Protein AF-A0A2G8T904-F1 (afdb_monomer_lite)

Secondary structure (DSSP, 8-state):
-PPPP--BSS-SS-----TTTHHHHHTTT-TT-SHHHHHHHHHHHHHHHHHHTT--EEEEEEGGGGBS-SS-S--EEEEEE-S----------HHHHHHHHHHHHHHTT-------

Foldseek 3Di:
DDDDDFAFQDPPDDDDDDLVCCCVRQPVVLVPAPASVVQSVVVVVVVVVCVVVVFDFDKDWDPDSRGPNSYDPHIDIDTGTPDDDPDPPDDDDPVNVVVVVVVVVVVVPDPPPDDD

pLDDT: mean 80.93, std 18.92, range [36.44, 98.0]

InterPro domains:
  IPR053860 Protein of unknown function DUF6932 [PF22014] (5-81)

Sequence (116 aa):
MSKPEFPHLLPAGFHRFTLDELPATFVEPFTYSQRRPMLLEGLRKFAVELSALGIKGELWFDGSFVCEKNEPDDVDLVVIIVTFYRFEVIICSPLDMELSYLVQNSASRLPFCSNQ

Structure (mmCIF, N/CA/C/O backbone):
data_AF-A0A2G8T904-F1
#
_entry.id   AF-A0A2G8T904-F1
#
loop_
_atom_site.group_PDB
_atom_site.id
_atom_site.type_symbol
_atom_site.label_atom_id
_atom_site.label_alt_id
_atom_site.label_comp_id
_atom_site.label_asym_id
_atom_site.label_entity_id
_atom_site.label_seq_id
_atom_site.pdbx_PDB_ins_code
_atom_site.Cartn_x
_atom_site.Cartn_y
_atom_site.Cartn_z
_atom_site.occupancy
_atom_site.B_iso_or_equiv
_atom_site.auth_seq_id
_atom_site.auth_comp_id
_atom_site.auth_asym_id
_atom_site.auth_atom_id
_atom_site.pdbx_PDB_model_num
ATOM 1 N N . MET A 1 1 ? 8.154 19.745 -20.356 1.00 48.84 1 MET A N 1
ATOM 2 C CA . MET A 1 1 ? 8.184 18.315 -20.735 1.00 48.84 1 MET A CA 1
ATOM 3 C C . MET A 1 1 ? 6.957 17.658 -20.137 1.00 48.84 1 MET A C 1
ATOM 5 O O . MET A 1 1 ? 6.687 17.910 -18.969 1.00 48.84 1 MET A O 1
ATOM 9 N N . SER A 1 2 ? 6.196 16.895 -20.920 1.00 72.81 2 SER A N 1
ATOM 10 C CA . SER A 1 2 ? 5.099 16.072 -20.403 1.00 72.81 2 SER A CA 1
ATOM 11 C C . SER A 1 2 ? 5.668 14.903 -19.593 1.00 72.81 2 SER A C 1
ATOM 13 O O . SER A 1 2 ? 6.708 14.347 -19.950 1.00 72.81 2 SER A O 1
ATOM 15 N N . LYS A 1 3 ? 5.016 14.557 -18.479 1.00 75.69 3 LYS A N 1
ATOM 16 C CA . LYS A 1 3 ? 5.362 13.370 -17.688 1.00 75.69 3 LYS A CA 1
ATOM 17 C C . LYS A 1 3 ? 5.074 12.126 -18.549 1.00 75.69 3 LYS A C 1
ATOM 19 O O . LYS A 1 3 ? 4.039 12.116 -19.213 1.00 75.69 3 LYS A O 1
ATOM 24 N N . PRO A 1 4 ? 5.963 11.119 -18.593 1.00 82.38 4 PRO A N 1
ATOM 25 C CA . PRO A 1 4 ? 5.667 9.877 -19.299 1.00 82.38 4 PRO A CA 1
ATOM 26 C C . PRO A 1 4 ? 4.460 9.187 -18.652 1.00 82.38 4 PRO A C 1
ATOM 28 O O . PRO A 1 4 ? 4.399 9.069 -17.426 1.00 82.38 4 PRO A O 1
ATOM 31 N N . GLU A 1 5 ? 3.511 8.758 -19.480 1.00 87.06 5 GLU A N 1
ATOM 32 C CA . GLU A 1 5 ? 2.368 7.945 -19.063 1.00 87.06 5 GLU A CA 1
ATOM 33 C C . GLU A 1 5 ? 2.748 6.463 -19.092 1.00 87.06 5 GLU A C 1
ATOM 35 O O . GLU A 1 5 ? 3.490 6.019 -19.970 1.00 87.06 5 GLU A O 1
ATOM 40 N N . PHE A 1 6 ? 2.249 5.701 -18.119 1.00 91.94 6 PHE A N 1
ATOM 41 C CA . PHE A 1 6 ? 2.498 4.267 -17.993 1.00 91.94 6 PHE A CA 1
ATOM 42 C C . PHE A 1 6 ? 1.162 3.519 -17.966 1.00 91.94 6 PHE A C 1
ATOM 44 O O . PHE A 1 6 ? 0.252 3.974 -17.266 1.00 91.94 6 PHE A O 1
ATOM 51 N N . PRO A 1 7 ? 1.036 2.376 -18.664 1.00 93.75 7 PRO A N 1
ATOM 52 C CA . PRO A 1 7 ? -0.158 1.541 -18.584 1.00 93.75 7 PRO A CA 1
ATOM 53 C C . PRO A 1 7 ? -0.443 1.078 -17.152 1.00 93.75 7 PRO A C 1
ATOM 55 O O . PRO A 1 7 ? 0.476 0.905 -16.349 1.00 93.75 7 PRO A O 1
ATOM 58 N N . HIS A 1 8 ? -1.718 0.864 -16.833 1.00 93.94 8 HIS A N 1
ATOM 59 C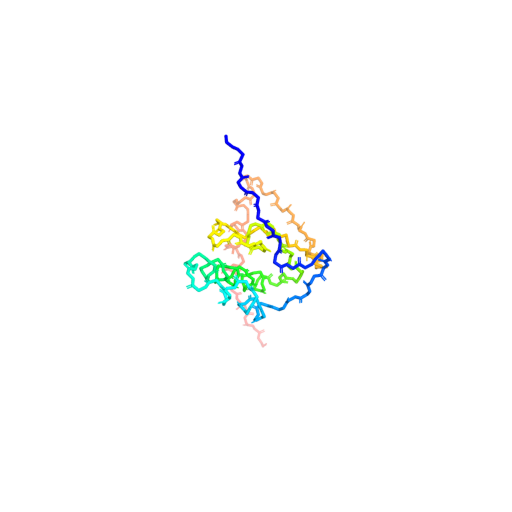 CA . HIS A 1 8 ? -2.126 0.281 -15.555 1.00 93.94 8 HIS A CA 1
ATOM 60 C C . HIS A 1 8 ? -1.813 -1.219 -15.515 1.00 93.94 8 HIS A C 1
ATOM 62 O O . HIS A 1 8 ? -2.002 -1.918 -16.508 1.00 93.94 8 HIS A O 1
ATOM 68 N N . LEU A 1 9 ? -1.390 -1.721 -14.350 1.00 94.88 9 LEU A N 1
ATOM 69 C CA . LEU A 1 9 ? -1.091 -3.147 -14.152 1.00 94.88 9 LEU A CA 1
ATOM 70 C C . LEU A 1 9 ? -2.334 -4.037 -14.137 1.00 94.88 9 LEU A C 1
ATOM 72 O O . LEU A 1 9 ? -2.242 -5.241 -14.365 1.00 94.88 9 LEU A O 1
ATOM 76 N N . LEU A 1 10 ? -3.489 -3.453 -13.828 1.00 93.56 10 LEU A N 1
ATOM 77 C CA . LEU A 1 10 ? -4.751 -4.161 -13.686 1.00 93.56 10 LEU A CA 1
ATOM 78 C C . LEU A 1 10 ? -5.763 -3.662 -14.723 1.00 93.56 10 LEU A C 1
ATOM 80 O O . LEU A 1 10 ? -5.724 -2.488 -15.104 1.00 93.56 10 LEU A O 1
ATOM 84 N N . PRO A 1 11 ? -6.706 -4.517 -15.160 1.00 92.69 11 PRO A N 1
ATOM 85 C CA . PRO A 1 11 ? -7.833 -4.086 -15.981 1.00 92.69 11 PRO A CA 1
ATOM 86 C C . PRO A 1 11 ? -8.653 -2.986 -15.296 1.00 92.69 11 PRO A C 1
ATOM 88 O O . PRO A 1 11 ? -8.644 -2.862 -14.074 1.00 92.69 11 PRO A O 1
ATOM 91 N N . ALA A 1 12 ? -9.437 -2.226 -16.058 1.00 88.81 12 ALA A N 1
ATOM 92 C CA . ALA A 1 12 ? -10.343 -1.240 -15.475 1.00 88.81 12 ALA A CA 1
ATOM 93 C C . ALA A 1 12 ? -11.350 -1.896 -14.503 1.00 88.81 12 ALA A C 1
ATOM 95 O O . ALA A 1 12 ? -11.971 -2.907 -14.836 1.00 88.81 12 ALA A O 1
ATOM 96 N N . GLY A 1 13 ? -11.524 -1.307 -13.316 1.00 88.56 13 GLY A N 1
ATOM 97 C CA . GLY A 1 13 ? -12.441 -1.787 -12.277 1.00 88.56 13 GLY A CA 1
ATOM 98 C C . GLY A 1 13 ? -11.850 -1.717 -10.866 1.00 88.56 13 GLY A C 1
ATOM 99 O O . GLY A 1 13 ? -10.708 -1.304 -10.679 1.00 88.56 13 GLY A O 1
ATOM 100 N N . PHE A 1 14 ? -12.641 -2.123 -9.868 1.00 88.31 14 PHE A N 1
ATOM 101 C CA . PHE A 1 14 ? -12.187 -2.237 -8.480 1.00 88.31 14 PHE A CA 1
ATOM 102 C C . PHE A 1 14 ? -11.629 -3.632 -8.213 1.00 88.31 14 PHE A C 1
ATOM 104 O O . PHE A 1 14 ? -12.345 -4.627 -8.339 1.00 88.31 14 PHE A O 1
ATOM 111 N N . HIS A 1 15 ? -10.373 -3.687 -7.780 1.00 92.19 15 HIS A N 1
ATOM 112 C CA . HIS A 1 15 ? -9.688 -4.927 -7.427 1.00 92.19 15 HIS A CA 1
ATOM 113 C C . HIS A 1 15 ? -9.429 -4.943 -5.928 1.00 92.19 15 HIS A C 1
ATOM 115 O O . HIS A 1 15 ? -8.812 -4.027 -5.388 1.00 92.19 15 HIS A O 1
ATOM 121 N N . ARG A 1 16 ? -9.940 -5.967 -5.242 1.00 93.00 16 ARG A N 1
ATOM 122 C CA . ARG A 1 16 ? -9.752 -6.119 -3.798 1.00 93.00 16 ARG A CA 1
ATOM 123 C C . ARG A 1 16 ? -8.439 -6.843 -3.534 1.00 93.00 16 ARG A C 1
ATOM 125 O O . ARG A 1 16 ? -8.213 -7.905 -4.100 1.00 93.00 16 ARG A O 1
ATOM 132 N N . PHE A 1 17 ? -7.640 -6.272 -2.642 1.00 93.06 17 PHE A N 1
ATOM 133 C CA . PHE A 1 17 ? -6.395 -6.848 -2.152 1.00 93.06 17 PHE A CA 1
ATOM 134 C C . PHE A 1 17 ? -6.346 -6.754 -0.631 1.00 93.06 17 PHE A C 1
ATOM 136 O O . PHE A 1 17 ? -6.788 -5.770 -0.032 1.00 93.06 17 PHE A O 1
ATOM 143 N N . THR A 1 18 ? -5.752 -7.760 -0.013 1.00 91.38 18 THR A N 1
ATOM 144 C CA . THR A 1 18 ? -5.162 -7.678 1.321 1.00 91.38 18 THR A CA 1
ATOM 145 C C . THR A 1 18 ? -3.735 -7.134 1.214 1.00 91.38 18 THR A C 1
ATOM 147 O O . THR A 1 18 ? -3.097 -7.240 0.166 1.00 91.38 18 THR A O 1
ATOM 150 N N . LEU A 1 19 ? -3.192 -6.574 2.304 1.00 91.00 19 LEU A N 1
ATOM 151 C CA . LEU A 1 19 ? -1.802 -6.090 2.311 1.00 91.00 19 LEU A CA 1
ATOM 152 C C . LEU A 1 19 ? -0.795 -7.193 1.950 1.00 91.00 19 LEU A C 1
ATOM 154 O O . LEU A 1 19 ? 0.245 -6.898 1.367 1.00 91.00 19 LEU A O 1
ATOM 158 N N . ASP A 1 20 ? -1.110 -8.451 2.265 1.00 93.69 20 ASP A N 1
ATOM 159 C CA . ASP A 1 20 ? -0.255 -9.612 2.008 1.00 93.69 20 ASP A CA 1
ATOM 160 C C . ASP A 1 20 ? -0.268 -10.083 0.554 1.00 93.69 20 ASP A C 1
ATOM 162 O O . ASP A 1 20 ? 0.693 -10.712 0.121 1.00 93.69 20 ASP A O 1
ATOM 166 N N . GLU A 1 21 ? -1.285 -9.712 -0.222 1.00 95.25 21 GLU A N 1
ATOM 167 C CA . GLU A 1 21 ? -1.371 -10.016 -1.656 1.00 95.25 21 GLU A CA 1
ATOM 168 C C . GLU A 1 21 ? -0.663 -8.965 -2.527 1.00 95.25 21 GLU A C 1
ATOM 170 O O . GLU A 1 21 ? -0.313 -9.239 -3.677 1.00 95.25 21 GLU A O 1
ATOM 175 N N . LEU A 1 22 ? -0.406 -7.765 -1.988 1.00 95.44 22 LEU A N 1
ATOM 176 C CA . LEU A 1 22 ? 0.240 -6.677 -2.730 1.00 95.44 22 LEU A CA 1
ATOM 177 C C . LEU A 1 22 ? 1.639 -7.020 -3.289 1.00 95.44 22 LEU A C 1
ATOM 179 O O . LEU A 1 22 ? 1.900 -6.635 -4.433 1.00 95.44 22 LEU A O 1
ATOM 183 N N . PRO A 1 23 ? 2.547 -7.720 -2.570 1.00 97.31 23 PRO A N 1
ATOM 184 C CA . PRO A 1 23 ? 3.879 -8.036 -3.089 1.00 97.31 23 PRO A CA 1
ATOM 185 C C . PRO A 1 23 ? 3.848 -8.765 -4.436 1.00 97.31 23 PRO A C 1
ATOM 187 O O . PRO A 1 23 ? 4.522 -8.335 -5.372 1.00 97.31 23 PRO A O 1
ATOM 190 N N . ALA A 1 24 ? 3.016 -9.803 -4.559 1.00 97.31 24 ALA A N 1
ATOM 191 C CA . ALA A 1 24 ? 2.957 -10.668 -5.737 1.00 97.31 24 ALA A CA 1
ATOM 192 C C . ALA A 1 24 ? 2.565 -9.921 -7.021 1.00 97.31 24 ALA A C 1
ATOM 194 O O . ALA A 1 24 ? 2.968 -10.302 -8.117 1.00 97.31 24 ALA A O 1
ATOM 195 N N . THR A 1 25 ? 1.794 -8.838 -6.892 1.00 96.19 25 THR A N 1
ATOM 196 C CA . THR A 1 25 ? 1.302 -8.062 -8.040 1.00 96.19 25 THR A CA 1
ATOM 197 C C . THR A 1 25 ? 2.143 -6.814 -8.295 1.00 96.19 25 THR A C 1
ATOM 199 O O . THR A 1 25 ? 2.457 -6.494 -9.439 1.00 96.19 25 THR A O 1
ATOM 202 N N . PHE A 1 26 ? 2.526 -6.095 -7.237 1.00 96.81 26 PHE A N 1
ATOM 203 C CA . PHE A 1 26 ? 3.092 -4.748 -7.360 1.00 96.81 26 PHE A CA 1
ATOM 204 C C . PHE A 1 26 ? 4.593 -4.672 -7.075 1.00 96.81 26 PHE A C 1
ATOM 206 O O . PHE A 1 26 ? 5.177 -3.605 -7.268 1.00 96.81 26 PHE A O 1
ATOM 213 N N . VAL A 1 27 ? 5.229 -5.757 -6.620 1.00 97.06 27 VAL A N 1
ATOM 214 C CA . VAL A 1 27 ? 6.656 -5.766 -6.255 1.00 97.06 27 VAL A CA 1
ATOM 215 C C . VAL A 1 27 ? 7.413 -6.886 -6.959 1.00 97.06 27 VAL A C 1
ATOM 217 O O . VAL A 1 27 ? 8.366 -6.603 -7.677 1.00 97.06 27 VAL A O 1
ATOM 220 N N . GLU A 1 28 ? 6.990 -8.138 -6.795 1.00 97.69 28 GLU A N 1
ATOM 221 C CA . GLU A 1 28 ? 7.709 -9.317 -7.303 1.00 97.69 28 GLU A CA 1
ATOM 222 C C . GLU A 1 28 ? 7.950 -9.304 -8.825 1.00 97.69 28 GLU A C 1
ATOM 224 O O . GLU A 1 28 ? 9.061 -9.648 -9.239 1.00 97.69 28 GLU A O 1
ATOM 229 N N . PRO A 1 29 ? 7.007 -8.842 -9.676 1.00 97.44 29 PRO A N 1
ATOM 230 C CA . PRO A 1 29 ? 7.251 -8.736 -11.117 1.00 97.44 29 PRO A CA 1
ATOM 231 C C . PRO A 1 29 ? 8.320 -7.696 -11.496 1.00 97.44 29 PRO A C 1
ATOM 233 O O . PRO A 1 29 ? 8.842 -7.720 -12.609 1.00 97.44 29 PRO A O 1
ATOM 236 N N . PHE A 1 30 ? 8.665 -6.784 -10.584 1.00 97.06 30 PHE 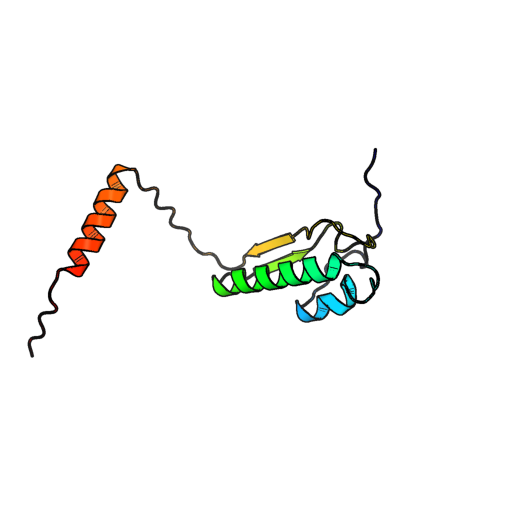A N 1
ATOM 237 C CA . PHE A 1 30 ? 9.586 -5.672 -10.809 1.00 97.06 30 PHE A CA 1
ATOM 238 C C . PHE A 1 30 ? 10.940 -5.935 -10.145 1.00 97.06 30 PHE A C 1
ATOM 240 O O . PHE A 1 30 ? 11.367 -5.214 -9.244 1.00 97.06 30 PHE A O 1
ATOM 247 N N . THR A 1 31 ? 11.643 -6.965 -10.612 1.00 95.44 31 THR A N 1
ATOM 248 C CA . THR A 1 31 ? 12.897 -7.464 -10.012 1.00 95.44 31 THR A CA 1
ATOM 249 C C . THR A 1 31 ? 14.031 -6.437 -9.933 1.00 95.44 31 THR A C 1
ATOM 251 O O . THR A 1 31 ? 14.921 -6.571 -9.096 1.00 95.44 31 THR A O 1
ATOM 254 N N . TYR A 1 32 ? 14.005 -5.404 -10.779 1.00 94.69 32 TYR A N 1
ATOM 255 C CA . TYR A 1 32 ? 14.990 -4.318 -10.777 1.00 94.69 32 TYR A CA 1
ATOM 256 C C . TYR A 1 32 ? 14.553 -3.092 -9.974 1.00 94.69 32 TYR A C 1
ATOM 258 O O . TYR A 1 32 ? 15.342 -2.158 -9.839 1.00 94.69 32 TYR A O 1
ATOM 266 N N . SER A 1 33 ? 13.312 -3.064 -9.481 1.00 97.06 33 SER A N 1
ATOM 267 C CA . SER A 1 33 ? 12.801 -1.928 -8.725 1.00 97.06 33 SER A CA 1
ATOM 268 C C . SER A 1 33 ? 13.366 -1.914 -7.314 1.00 97.06 33 SER A C 1
ATOM 270 O O . SER A 1 33 ? 13.160 -2.851 -6.540 1.00 97.06 33 SER A O 1
ATOM 272 N N . GLN A 1 34 ? 14.031 -0.822 -6.950 1.00 97.06 34 GLN A N 1
ATOM 273 C CA . GLN A 1 34 ? 14.440 -0.602 -5.560 1.00 97.06 34 GLN A CA 1
ATOM 274 C C . GLN A 1 34 ? 13.351 0.123 -4.765 1.00 97.06 34 GLN A C 1
ATOM 276 O O . GLN A 1 34 ? 13.247 -0.062 -3.550 1.00 97.06 34 GLN A O 1
ATOM 281 N N . ARG A 1 35 ? 12.507 0.925 -5.429 1.00 97.12 35 ARG A N 1
ATOM 282 C CA . ARG A 1 35 ? 11.495 1.740 -4.744 1.00 97.12 35 ARG A CA 1
ATOM 283 C C . ARG A 1 35 ? 10.238 0.969 -4.380 1.00 97.12 35 ARG A C 1
ATOM 285 O O . ARG A 1 35 ? 9.701 1.202 -3.302 1.00 97.12 35 ARG A O 1
ATOM 292 N N . ARG A 1 36 ? 9.763 0.048 -5.224 1.00 97.56 36 ARG A N 1
ATOM 293 C CA . ARG A 1 36 ? 8.505 -0.684 -4.969 1.00 97.56 36 ARG A CA 1
ATOM 294 C C . ARG A 1 36 ? 8.496 -1.433 -3.625 1.00 97.56 36 ARG A C 1
ATOM 296 O O . ARG A 1 36 ? 7.531 -1.245 -2.883 1.00 97.56 36 ARG A O 1
ATOM 303 N N . PRO A 1 37 ? 9.549 -2.188 -3.242 1.00 97.88 37 PRO A N 1
ATOM 304 C CA . PRO A 1 37 ? 9.618 -2.802 -1.914 1.00 97.88 37 PRO A CA 1
ATOM 305 C C . PRO A 1 37 ? 9.595 -1.772 -0.774 1.00 97.88 37 PRO A C 1
ATOM 307 O O . PRO A 1 37 ? 8.886 -1.959 0.212 1.00 97.88 37 PRO A O 1
ATOM 310 N N . MET A 1 38 ? 10.337 -0.665 -0.915 1.00 98.00 38 MET A N 1
ATOM 311 C CA . MET A 1 38 ? 10.400 0.392 0.104 1.00 98.00 38 MET A CA 1
ATOM 312 C C . MET A 1 38 ? 9.046 1.078 0.311 1.00 98.00 38 MET A C 1
ATOM 314 O O . MET A 1 38 ? 8.641 1.328 1.445 1.00 98.00 38 MET A O 1
ATOM 318 N N . LEU A 1 39 ? 8.347 1.374 -0.783 1.00 97.94 39 LEU A N 1
ATOM 319 C CA . LEU A 1 39 ? 7.024 1.988 -0.757 1.00 97.94 39 LEU A CA 1
ATOM 320 C C . LEU A 1 39 ? 5.983 1.053 -0.139 1.00 97.94 39 LEU A C 1
ATOM 322 O O . LEU A 1 39 ? 5.190 1.498 0.690 1.00 97.94 39 LEU A O 1
ATOM 326 N N . LEU A 1 40 ? 6.018 -0.242 -0.477 1.00 97.12 40 LEU A N 1
ATOM 327 C CA . LEU A 1 40 ? 5.121 -1.226 0.129 1.00 97.12 40 LEU A CA 1
ATOM 328 C C . LEU A 1 40 ? 5.361 -1.359 1.640 1.00 97.12 40 LEU A C 1
ATOM 330 O O . LEU A 1 40 ? 4.405 -1.439 2.409 1.00 97.12 40 LEU A O 1
ATOM 334 N N . GLU A 1 41 ? 6.616 -1.338 2.081 1.00 97.44 41 GLU A N 1
ATOM 335 C CA . GLU A 1 41 ? 6.944 -1.356 3.509 1.00 97.44 41 GLU A CA 1
ATOM 336 C C . GLU A 1 41 ? 6.434 -0.098 4.231 1.00 97.44 41 GLU A C 1
ATOM 338 O O . GLU A 1 41 ? 5.861 -0.186 5.319 1.00 97.44 41 GLU A O 1
ATOM 343 N N . GLY A 1 42 ? 6.580 1.079 3.612 1.00 96.88 42 GLY A N 1
ATOM 344 C CA . GLY A 1 42 ? 6.003 2.324 4.125 1.00 96.88 42 GLY A CA 1
ATOM 345 C C . GLY A 1 42 ? 4.479 2.253 4.247 1.00 96.88 42 GLY A C 1
ATOM 346 O O . GLY A 1 42 ? 3.921 2.613 5.283 1.00 96.88 42 GLY A O 1
ATOM 347 N N . LEU A 1 43 ? 3.814 1.704 3.230 1.00 95.50 43 LEU A N 1
ATOM 348 C CA . LEU A 1 43 ? 2.370 1.487 3.238 1.00 95.50 43 LEU A CA 1
ATOM 349 C C . LEU A 1 43 ? 1.931 0.525 4.354 1.00 95.50 43 LEU A C 1
ATOM 351 O O . LEU A 1 43 ? 0.93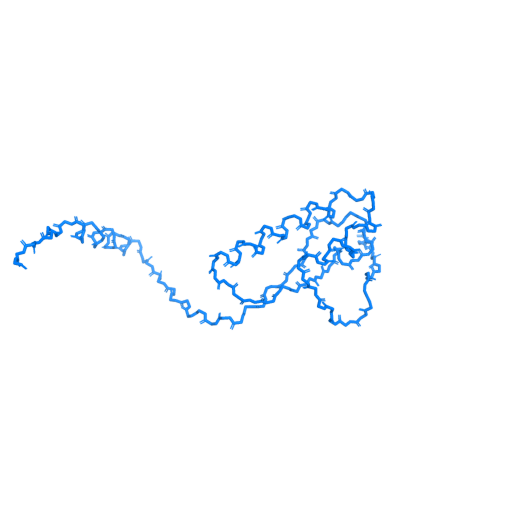4 0.785 5.029 1.00 95.50 43 LEU A O 1
ATOM 355 N N . ARG A 1 44 ? 2.670 -0.567 4.587 1.00 95.75 44 ARG A N 1
ATOM 356 C CA . ARG A 1 44 ? 2.372 -1.506 5.683 1.00 95.75 44 ARG A CA 1
ATOM 357 C C . ARG A 1 44 ? 2.452 -0.822 7.042 1.00 95.75 44 ARG A C 1
ATOM 359 O O . ARG A 1 44 ? 1.539 -0.985 7.849 1.00 95.75 44 ARG A O 1
ATOM 366 N N . LYS A 1 45 ? 3.497 -0.025 7.280 1.00 96.44 45 LYS A N 1
ATOM 367 C CA . LYS A 1 45 ? 3.637 0.759 8.520 1.00 96.44 45 LYS A CA 1
ATOM 368 C C . LYS A 1 45 ? 2.478 1.732 8.698 1.00 96.44 45 LYS A C 1
ATOM 370 O O . LYS A 1 45 ? 1.860 1.740 9.757 1.00 96.44 45 LYS A O 1
ATOM 375 N N . PHE A 1 46 ? 2.125 2.461 7.643 1.00 95.06 46 PHE A N 1
ATOM 376 C CA . PHE A 1 46 ? 0.988 3.377 7.657 1.00 95.06 46 PHE A CA 1
ATOM 377 C C . PHE A 1 46 ? -0.328 2.665 8.013 1.00 95.06 46 PHE A C 1
ATOM 379 O O . PHE A 1 46 ? -1.074 3.122 8.876 1.00 95.06 46 PHE A O 1
ATOM 386 N N . ALA A 1 47 ? -0.599 1.501 7.417 1.00 92.62 47 ALA A N 1
ATOM 387 C CA . ALA A 1 47 ? -1.797 0.725 7.732 1.00 92.62 47 ALA A CA 1
ATOM 388 C C . ALA A 1 47 ? -1.813 0.206 9.185 1.00 92.62 47 ALA A C 1
ATOM 390 O O . ALA A 1 47 ? -2.866 0.203 9.827 1.00 92.62 47 ALA A O 1
ATOM 391 N N . VAL A 1 48 ? -0.655 -0.192 9.725 1.00 93.56 48 VAL A N 1
ATOM 392 C CA . VAL A 1 48 ? -0.512 -0.581 11.138 1.00 93.56 48 VAL A CA 1
ATOM 393 C C . VAL A 1 48 ? -0.797 0.601 12.065 1.00 93.56 48 VAL A C 1
ATOM 395 O O . VAL A 1 48 ? -1.519 0.431 13.046 1.00 93.56 48 VAL A O 1
ATOM 398 N N . GLU A 1 49 ? -0.298 1.797 11.750 1.00 93.81 49 GLU A N 1
ATOM 399 C CA . GLU A 1 49 ? -0.563 3.012 12.531 1.00 93.81 49 GLU A CA 1
ATOM 400 C C . GLU A 1 49 ? -2.052 3.379 12.529 1.00 93.81 49 GLU A C 1
ATOM 402 O O . GLU A 1 49 ? -2.626 3.623 13.592 1.00 93.81 49 GLU A O 1
ATOM 407 N N . LEU A 1 50 ? -2.716 3.329 11.368 1.00 91.50 50 LEU A N 1
ATOM 408 C CA . LEU A 1 50 ? -4.167 3.533 11.284 1.00 91.50 50 LEU A CA 1
ATOM 409 C C . LEU A 1 50 ? -4.928 2.522 12.152 1.00 91.50 50 LEU A C 1
ATOM 411 O O . LEU A 1 50 ? -5.828 2.898 12.909 1.00 91.50 50 LEU A O 1
ATOM 415 N N . SER A 1 51 ? -4.539 1.246 12.087 1.00 89.31 51 SER A N 1
ATOM 416 C CA . SER A 1 51 ? -5.148 0.198 12.905 1.00 89.31 51 SER A CA 1
ATOM 417 C C . SER A 1 51 ? -4.908 0.422 14.401 1.00 89.31 51 SER A C 1
ATOM 419 O O . SER A 1 51 ? -5.813 0.176 15.200 1.00 89.31 51 SER A O 1
ATOM 421 N N . ALA A 1 52 ? -3.721 0.888 14.797 1.00 89.94 52 ALA A N 1
ATOM 422 C CA . ALA A 1 52 ? -3.386 1.185 16.190 1.00 89.94 52 ALA A CA 1
ATOM 423 C C . ALA A 1 52 ? -4.207 2.359 16.749 1.00 89.94 52 ALA A C 1
ATOM 425 O O . ALA A 1 52 ? -4.551 2.365 17.930 1.00 89.94 52 ALA A O 1
ATOM 426 N N . LEU A 1 53 ? -4.590 3.309 15.891 1.00 89.12 53 LEU A N 1
ATOM 427 C CA . LEU A 1 53 ? -5.513 4.400 16.218 1.00 89.12 53 LEU A CA 1
ATOM 428 C C . LEU A 1 53 ? -6.990 3.962 16.250 1.00 89.12 53 LEU A C 1
ATOM 430 O O . LEU A 1 53 ? -7.873 4.784 16.490 1.00 89.12 53 LEU A O 1
ATOM 434 N N . GLY A 1 54 ? -7.286 2.682 15.995 1.00 87.56 54 GLY A N 1
ATOM 435 C CA . GLY A 1 54 ? -8.653 2.162 15.938 1.00 87.56 54 GLY A CA 1
ATOM 436 C C . GLY A 1 54 ? -9.435 2.610 14.699 1.00 87.56 54 GLY A C 1
ATOM 437 O O . GLY A 1 54 ? -10.657 2.439 14.646 1.00 87.56 54 GLY A O 1
ATOM 438 N N . ILE A 1 55 ? -8.754 3.169 13.693 1.00 87.56 55 ILE A N 1
ATOM 439 C CA . ILE A 1 55 ? -9.381 3.594 12.443 1.00 87.56 55 ILE A CA 1
ATOM 440 C C . ILE A 1 55 ? -9.714 2.341 11.636 1.00 87.56 55 ILE A C 1
ATOM 442 O O . ILE A 1 55 ? -8.839 1.555 11.278 1.00 87.56 55 ILE A O 1
ATOM 446 N N . LYS A 1 56 ? -11.003 2.160 11.340 1.00 85.88 56 LYS A N 1
ATOM 447 C CA . LYS A 1 56 ? -11.490 1.109 10.443 1.00 85.88 56 LYS A CA 1
ATOM 448 C C . LYS A 1 56 ? -11.933 1.748 9.138 1.00 85.88 56 LYS A C 1
ATOM 450 O O . LYS A 1 56 ? -12.658 2.747 9.142 1.00 85.88 56 LYS A O 1
ATOM 455 N N . GLY A 1 57 ? -11.504 1.165 8.030 1.00 87.44 57 GLY A N 1
ATOM 456 C CA . GLY A 1 57 ? -11.753 1.719 6.713 1.00 87.44 57 GLY A CA 1
ATOM 457 C C . GLY A 1 57 ? -11.188 0.867 5.592 1.00 87.44 57 GLY A C 1
ATOM 458 O O . GLY A 1 57 ? -10.625 -0.202 5.828 1.00 87.44 57 GLY A O 1
ATOM 459 N N . GLU A 1 58 ? -11.344 1.375 4.379 1.00 90.00 58 GLU A N 1
ATOM 460 C CA . GLU A 1 58 ? -10.724 0.833 3.175 1.00 90.00 58 GLU A CA 1
ATOM 461 C C . GLU A 1 58 ? -9.584 1.753 2.723 1.00 90.00 58 GLU A C 1
ATOM 463 O O . GLU A 1 58 ? -9.687 2.978 2.816 1.00 90.00 58 GLU A O 1
ATOM 468 N N . LEU A 1 59 ? -8.501 1.156 2.224 1.00 91.38 59 LEU A N 1
ATOM 469 C CA . LEU A 1 59 ? -7.421 1.870 1.549 1.00 91.38 59 LEU A CA 1
ATOM 470 C C . LEU A 1 59 ? -7.602 1.692 0.048 1.00 91.38 59 LEU A C 1
ATOM 472 O O . LEU A 1 59 ? -7.644 0.563 -0.441 1.00 91.38 59 LEU A O 1
ATOM 476 N N . TRP A 1 60 ? -7.750 2.799 -0.666 1.00 93.00 60 TRP A N 1
ATOM 477 C CA . TRP A 1 60 ? -7.842 2.814 -2.120 1.00 93.00 60 TRP A CA 1
ATOM 478 C C . TRP A 1 60 ? -6.523 3.333 -2.684 1.00 93.00 60 TRP A C 1
ATOM 480 O O . TRP A 1 60 ? -5.999 4.333 -2.196 1.00 93.00 60 TRP A O 1
ATOM 490 N N . PHE A 1 61 ? -5.996 2.642 -3.693 1.00 89.38 61 PHE A N 1
ATOM 491 C CA . PHE A 1 61 ? -4.699 2.919 -4.310 1.00 89.38 61 PHE A CA 1
ATOM 492 C C . PHE A 1 61 ? -4.888 3.418 -5.735 1.00 89.38 61 PHE A C 1
ATOM 494 O O . PHE A 1 61 ? -5.724 2.881 -6.464 1.00 89.38 61 PHE A O 1
ATOM 501 N N . ASP A 1 62 ? -4.083 4.393 -6.135 1.00 89.00 62 ASP A N 1
ATOM 502 C CA . ASP A 1 62 ? -4.032 4.879 -7.511 1.00 89.00 62 ASP A CA 1
ATOM 503 C C . ASP A 1 62 ? -2.598 5.303 -7.881 1.00 89.00 62 ASP A C 1
ATOM 505 O O . ASP A 1 62 ? -1.632 5.062 -7.147 1.00 89.00 62 ASP A O 1
ATOM 509 N N . GLY A 1 63 ? -2.452 5.904 -9.057 1.00 90.62 63 GLY A N 1
ATOM 510 C CA . GLY A 1 63 ? -1.256 6.596 -9.479 1.00 90.62 63 GLY A CA 1
ATOM 511 C C . GLY A 1 63 ? -0.133 5.667 -9.908 1.00 90.62 63 GLY A C 1
ATOM 512 O O . GLY A 1 63 ? -0.330 4.546 -10.379 1.00 90.62 63 GLY A O 1
ATOM 513 N N . SER A 1 64 ? 1.097 6.166 -9.813 1.00 93.75 64 SER A N 1
ATOM 514 C CA . SER A 1 64 ? 2.208 5.548 -10.546 1.00 93.75 64 SER A CA 1
ATOM 515 C C . SER A 1 64 ? 2.654 4.190 -9.992 1.00 93.75 64 SER A C 1
ATOM 517 O O . SER A 1 64 ? 3.269 3.409 -10.720 1.00 93.75 64 SER A O 1
ATOM 519 N N . PHE A 1 65 ? 2.315 3.882 -8.737 1.00 94.94 65 PHE A N 1
ATOM 520 C CA . PHE A 1 65 ? 2.622 2.603 -8.095 1.00 94.94 65 PHE A CA 1
ATOM 521 C C . PHE A 1 65 ? 1.825 1.428 -8.689 1.00 94.94 65 PHE A C 1
ATOM 523 O O . PHE A 1 65 ? 2.356 0.318 -8.808 1.00 94.94 65 PHE A O 1
ATOM 530 N N . VAL A 1 66 ? 0.585 1.676 -9.124 1.00 94.44 66 VAL A N 1
ATOM 531 C CA . VAL A 1 66 ? -0.309 0.666 -9.727 1.00 94.44 66 VAL A CA 1
ATOM 532 C C . VAL A 1 66 ? -0.199 0.597 -11.260 1.00 94.44 66 VAL A C 1
ATOM 534 O O . VAL A 1 66 ? -0.962 -0.111 -11.916 1.00 94.44 66 VAL A O 1
ATOM 537 N N . CYS A 1 67 ? 0.771 1.307 -11.838 1.00 95.44 67 CYS A N 1
ATOM 538 C CA . CYS A 1 67 ? 1.105 1.275 -13.262 1.00 95.44 67 CYS A CA 1
ATOM 539 C C . CYS A 1 67 ? 2.389 0.477 -13.528 1.00 95.44 67 CYS A C 1
ATOM 541 O O . CYS A 1 67 ? 3.094 0.079 -12.605 1.00 95.44 67 CYS A O 1
ATOM 543 N N . GLU A 1 68 ? 2.752 0.301 -14.796 1.00 95.75 68 GLU A N 1
ATOM 544 C CA . GLU A 1 68 ? 3.986 -0.369 -15.239 1.00 95.75 68 GLU A CA 1
ATOM 545 C C . GLU A 1 68 ? 5.278 0.431 -14.962 1.00 95.75 68 GLU A C 1
ATOM 547 O O . GLU A 1 68 ? 6.378 0.003 -15.313 1.00 95.75 68 GLU A O 1
ATOM 552 N N . LYS A 1 69 ? 5.195 1.602 -14.315 1.00 95.00 69 LYS A N 1
ATOM 553 C CA . LYS A 1 69 ? 6.373 2.415 -13.979 1.00 95.00 69 LYS A CA 1
ATOM 554 C C . LYS A 1 69 ? 7.301 1.633 -13.044 1.00 95.00 69 LYS A C 1
ATOM 556 O O . LYS A 1 69 ? 6.928 1.351 -11.912 1.00 95.00 69 LYS A O 1
ATOM 561 N N . ASN A 1 70 ? 8.523 1.314 -13.472 1.00 94.94 70 ASN A N 1
ATOM 562 C CA . ASN A 1 70 ? 9.433 0.493 -12.657 1.00 94.94 70 ASN A CA 1
ATOM 563 C C . ASN A 1 70 ? 9.803 1.155 -11.315 1.00 94.94 70 ASN A C 1
ATOM 565 O O . ASN A 1 70 ? 9.853 0.488 -10.287 1.00 94.94 70 ASN A O 1
ATOM 569 N N . GLU A 1 71 ? 10.019 2.471 -11.320 1.00 96.38 71 GLU A N 1
ATOM 570 C CA . GLU A 1 71 ? 10.427 3.256 -10.148 1.00 96.38 71 GLU A CA 1
ATOM 571 C C . GLU A 1 71 ? 9.376 4.339 -9.832 1.00 96.38 71 GLU A C 1
ATOM 573 O O . GLU A 1 71 ? 9.545 5.500 -10.218 1.00 96.38 71 GLU A O 1
ATOM 578 N N . PRO A 1 72 ? 8.240 3.979 -9.204 1.00 95.69 72 PRO A N 1
ATOM 579 C CA . PRO A 1 72 ? 7.246 4.950 -8.753 1.00 95.69 72 PRO A CA 1
ATOM 580 C C . PRO A 1 72 ? 7.809 5.820 -7.628 1.00 95.69 72 PRO A C 1
ATOM 582 O O . PRO A 1 72 ? 8.616 5.357 -6.824 1.00 95.69 72 PRO A O 1
ATOM 585 N N . ASP A 1 73 ? 7.415 7.093 -7.588 1.00 94.06 73 ASP A N 1
ATOM 586 C CA . ASP A 1 73 ? 7.984 8.057 -6.637 1.00 94.06 73 ASP A CA 1
ATOM 587 C C . ASP A 1 73 ? 7.331 7.913 -5.253 1.00 94.06 73 ASP A C 1
ATOM 589 O O . ASP A 1 73 ? 8.013 7.935 -4.229 1.00 94.06 73 ASP A O 1
ATOM 593 N N . ASP A 1 74 ? 6.030 7.677 -5.234 1.00 95.44 74 ASP A N 1
ATOM 594 C CA . ASP A 1 74 ? 5.163 7.610 -4.068 1.00 95.44 74 ASP A CA 1
ATOM 595 C C . ASP A 1 74 ? 3.998 6.631 -4.301 1.00 95.44 74 ASP A C 1
ATOM 597 O O . ASP A 1 74 ? 3.858 6.031 -5.372 1.00 95.44 74 ASP A O 1
ATOM 601 N N . VAL A 1 75 ? 3.198 6.423 -3.251 1.00 94.50 75 VAL A N 1
ATOM 602 C CA . VAL A 1 75 ? 1.938 5.674 -3.299 1.00 94.50 75 VAL A CA 1
ATOM 603 C C . VAL A 1 75 ? 0.811 6.676 -3.103 1.00 94.50 75 VAL A C 1
ATOM 605 O O . VAL A 1 75 ? 0.628 7.189 -1.998 1.00 94.50 75 VAL A O 1
ATOM 608 N N . ASP A 1 76 ? 0.056 6.941 -4.165 1.00 93.44 76 ASP A N 1
ATOM 609 C CA . ASP A 1 76 ? -1.163 7.735 -4.085 1.00 93.44 76 ASP A CA 1
ATOM 610 C C . ASP A 1 76 ? -2.257 6.892 -3.413 1.00 93.44 76 ASP A C 1
ATOM 612 O O . ASP A 1 76 ? -2.608 5.806 -3.889 1.00 93.44 76 ASP A O 1
ATOM 616 N N . LEU A 1 77 ? -2.775 7.367 -2.276 1.00 92.69 77 LEU A N 1
ATOM 617 C CA . LEU A 1 77 ? -3.776 6.641 -1.496 1.00 92.69 77 LEU A CA 1
ATOM 618 C C . LEU A 1 77 ? -4.920 7.532 -1.019 1.00 92.69 77 LEU A C 1
ATOM 620 O O . LEU A 1 77 ? -4.734 8.705 -0.691 1.00 92.69 77 LEU A O 1
ATOM 624 N N . VAL A 1 78 ? -6.102 6.928 -0.908 1.00 92.69 78 VAL A N 1
ATOM 625 C CA . VAL A 1 78 ? -7.285 7.503 -0.261 1.00 92.69 78 VAL A CA 1
ATOM 626 C C . VAL A 1 78 ? -7.732 6.565 0.855 1.00 92.69 78 VAL A C 1
ATOM 628 O O . VAL A 1 78 ? -7.869 5.360 0.648 1.00 92.69 78 VAL A O 1
ATOM 631 N N . VAL A 1 79 ? -7.976 7.117 2.045 1.00 91.19 79 VAL A N 1
ATOM 632 C CA . VAL A 1 79 ? -8.510 6.367 3.190 1.00 91.19 79 VAL A CA 1
ATOM 633 C C . VAL A 1 79 ? -10.007 6.626 3.301 1.00 91.19 79 VAL A C 1
ATOM 635 O O . VAL A 1 79 ? -10.430 7.745 3.595 1.00 91.19 79 VAL A O 1
ATOM 638 N N . ILE A 1 80 ? -10.815 5.587 3.102 1.00 89.88 80 ILE A N 1
ATOM 639 C CA . ILE A 1 80 ? -12.264 5.644 3.299 1.00 89.88 80 ILE A CA 1
ATOM 640 C C . ILE A 1 80 ? -12.580 5.150 4.707 1.00 89.88 80 ILE A C 1
ATOM 642 O O . ILE A 1 80 ? -12.583 3.949 4.974 1.00 89.88 80 ILE A O 1
ATOM 646 N N . ILE A 1 81 ? -12.829 6.081 5.624 1.00 87.12 81 ILE A N 1
ATOM 647 C CA . ILE A 1 81 ? -13.124 5.775 7.027 1.00 87.12 81 ILE A CA 1
ATOM 648 C C . ILE A 1 81 ? -14.612 5.451 7.171 1.00 87.12 81 ILE A C 1
ATOM 650 O O . ILE A 1 81 ? -15.466 6.268 6.830 1.00 87.12 81 ILE A O 1
ATOM 654 N N . VAL A 1 82 ? -14.927 4.269 7.706 1.00 76.94 82 VAL A N 1
ATOM 655 C CA . VAL A 1 82 ? -16.320 3.826 7.916 1.00 76.94 82 VAL A CA 1
ATOM 656 C C . VAL A 1 82 ? -16.820 4.082 9.341 1.00 76.94 82 VAL A C 1
ATOM 658 O O . VAL A 1 82 ? -18.022 4.027 9.597 1.00 76.94 82 VAL A O 1
ATOM 661 N N . THR A 1 83 ? -15.920 4.389 10.279 1.00 66.69 83 THR A N 1
ATOM 662 C CA . THR A 1 83 ? -16.278 4.677 11.672 1.00 66.69 83 THR A CA 1
ATOM 663 C C . THR A 1 83 ? -16.499 6.177 11.880 1.00 66.69 83 THR A C 1
ATOM 665 O O . THR A 1 83 ? -15.562 6.969 11.809 1.00 66.69 83 THR A O 1
ATOM 668 N N . PHE A 1 84 ? -17.734 6.577 12.195 1.00 58.66 84 PHE A N 1
ATOM 669 C CA . PHE A 1 84 ? -18.053 7.930 12.658 1.00 58.66 84 PHE A CA 1
ATOM 670 C C . PHE A 1 84 ? -17.532 8.135 14.088 1.00 58.66 84 PHE A C 1
ATOM 672 O O . PHE A 1 84 ? -18.256 7.911 15.057 1.00 58.66 84 PHE A O 1
ATOM 679 N N . TYR A 1 85 ? -16.294 8.596 14.245 1.00 54.81 85 TYR A N 1
ATOM 680 C CA . TYR A 1 85 ? -15.930 9.299 15.472 1.00 54.81 85 TYR A CA 1
ATOM 681 C C . TYR A 1 85 ? -16.454 10.734 15.353 1.00 54.81 85 TYR A C 1
ATOM 683 O O . TYR A 1 85 ? -16.079 11.472 14.442 1.00 54.81 85 TYR A O 1
ATOM 691 N N . ARG A 1 86 ? -17.364 11.137 16.250 1.00 53.38 86 ARG A N 1
ATOM 692 C CA . ARG A 1 86 ? -17.656 12.559 16.465 1.00 53.38 86 ARG A CA 1
ATOM 693 C C . ARG A 1 86 ? -16.378 13.188 17.014 1.00 53.38 86 ARG A C 1
ATOM 695 O O . ARG A 1 86 ? -16.028 12.941 18.162 1.00 53.38 86 ARG A O 1
ATOM 702 N N . PHE A 1 87 ? -15.678 13.968 16.198 1.00 53.38 87 PHE A N 1
ATOM 703 C CA . PHE A 1 87 ? -14.609 14.820 16.700 1.00 53.38 87 PHE A CA 1
ATOM 704 C C . PHE A 1 87 ? -15.248 15.946 17.514 1.00 53.38 87 PHE A C 1
ATOM 706 O O . PHE A 1 87 ? -15.908 16.822 16.956 1.00 53.38 87 PHE A O 1
ATOM 713 N N . GLU A 1 88 ? -15.070 15.925 18.832 1.00 57.53 88 GLU A N 1
ATOM 714 C CA . GLU A 1 88 ? -15.204 17.143 19.624 1.00 57.53 88 GLU A CA 1
ATOM 715 C C . GLU A 1 88 ? -13.926 17.958 19.419 1.00 57.53 88 GLU A C 1
ATOM 717 O O . GLU A 1 88 ? -12.859 17.629 19.933 1.00 57.53 88 GLU A O 1
ATOM 722 N N . VAL A 1 89 ? -14.018 19.003 18.597 1.00 54.25 89 VAL A N 1
ATOM 723 C CA . VAL A 1 89 ? -12.948 19.991 18.461 1.00 54.25 89 VAL A CA 1
ATOM 724 C C . VAL A 1 89 ? -13.052 20.932 19.655 1.00 54.25 89 VAL A C 1
ATOM 726 O O . VAL A 1 89 ? -13.873 21.848 19.662 1.00 54.25 89 VAL A O 1
ATOM 729 N N . ILE A 1 90 ? -12.231 20.703 20.677 1.00 63.00 90 ILE A N 1
ATOM 730 C CA . ILE A 1 90 ? -12.080 21.649 21.782 1.00 63.00 90 ILE A CA 1
ATOM 731 C C . ILE A 1 90 ? -11.036 22.683 21.353 1.00 63.00 90 ILE A C 1
ATOM 733 O O . ILE A 1 90 ? -9.833 22.428 21.387 1.00 63.00 90 ILE A O 1
ATOM 737 N N . ILE A 1 91 ? -11.499 23.851 20.905 1.00 65.38 91 ILE A N 1
ATOM 738 C CA . ILE A 1 91 ? -10.633 25.020 20.723 1.00 65.38 91 ILE A CA 1
ATOM 739 C C . ILE A 1 91 ? -10.426 25.634 22.110 1.00 65.38 91 ILE A C 1
ATOM 741 O O . ILE A 1 91 ? -11.299 26.340 22.606 1.00 65.38 91 ILE A O 1
ATOM 745 N N . CYS A 1 92 ? -9.286 25.358 22.740 1.00 54.31 92 CYS A N 1
ATOM 746 C CA . CYS A 1 92 ? -8.867 26.085 23.937 1.00 54.31 92 CYS A CA 1
ATOM 747 C C . CYS A 1 92 ? -8.268 27.430 23.518 1.00 54.31 92 CYS A C 1
ATOM 749 O O . CYS A 1 92 ? -7.298 27.471 22.754 1.00 54.31 92 CYS A O 1
ATOM 751 N N . SER A 1 93 ? -8.811 28.536 24.026 1.00 61.19 93 SER A N 1
ATOM 752 C CA . SER A 1 93 ? -8.087 29.805 23.989 1.00 61.19 93 SER A CA 1
ATOM 753 C C . SER A 1 93 ? -6.820 29.693 24.859 1.00 61.19 93 SER A C 1
ATOM 755 O O . SER A 1 93 ? -6.755 28.826 25.735 1.00 61.19 93 SER A O 1
ATOM 757 N N . PRO A 1 94 ? -5.794 30.546 24.675 1.00 62.09 94 PRO A N 1
ATOM 758 C CA . PRO A 1 94 ? -4.585 30.506 25.506 1.00 62.09 94 PRO A CA 1
ATOM 759 C C . PRO A 1 94 ? -4.863 30.585 27.019 1.00 62.09 94 PRO A C 1
ATOM 761 O O . PRO A 1 94 ? -4.090 30.045 27.803 1.00 62.09 94 PRO A O 1
ATOM 764 N N . LEU A 1 95 ? -5.986 31.196 27.423 1.00 58.31 95 LEU A N 1
ATOM 765 C CA . LEU A 1 95 ? -6.450 31.253 28.816 1.00 58.31 95 LEU A CA 1
ATOM 766 C C . LEU A 1 95 ? -7.037 29.920 29.321 1.00 58.31 95 LEU A C 1
ATOM 768 O O . LEU A 1 95 ? -6.966 29.631 30.513 1.00 58.31 95 LEU A O 1
ATOM 772 N N . ASP A 1 96 ? -7.570 29.077 28.435 1.00 57.34 96 ASP A N 1
ATOM 773 C CA . ASP A 1 96 ? -8.155 27.779 28.802 1.00 57.34 96 ASP A CA 1
ATOM 774 C C . ASP A 1 96 ? -7.081 26.696 29.027 1.00 57.34 96 ASP A C 1
ATOM 776 O O . ASP A 1 96 ? -7.308 25.719 29.751 1.00 57.34 96 ASP A O 1
ATOM 780 N N . MET A 1 97 ? -5.876 26.878 28.465 1.00 56.19 97 MET A N 1
ATOM 781 C CA . MET A 1 97 ? -4.733 25.996 28.743 1.00 56.19 97 MET A CA 1
ATOM 782 C C . MET A 1 97 ? -4.337 26.024 30.227 1.00 56.19 97 MET A C 1
ATOM 784 O O . MET A 1 97 ? -4.081 24.970 30.807 1.00 56.19 97 MET A O 1
ATOM 788 N N . GLU A 1 98 ? -4.349 27.195 30.872 1.00 58.38 98 GLU A N 1
ATOM 789 C CA . GLU A 1 98 ? -4.015 27.306 32.300 1.00 58.38 98 GLU A CA 1
ATOM 790 C C . GLU A 1 98 ? -5.050 26.608 33.193 1.00 58.38 98 GLU A C 1
ATOM 792 O O . GLU A 1 98 ? -4.682 25.911 34.141 1.00 58.38 98 GLU A O 1
ATOM 797 N N . LEU A 1 99 ? -6.341 26.726 32.861 1.00 57.03 99 LEU A N 1
ATOM 798 C CA . LEU A 1 99 ? -7.422 26.082 33.613 1.00 57.03 99 LEU A CA 1
ATOM 799 C C . LEU A 1 99 ? -7.357 24.556 33.515 1.00 57.03 99 LEU A C 1
ATOM 801 O O . LEU A 1 99 ? -7.494 23.872 34.529 1.00 57.03 99 LEU A O 1
ATOM 805 N N . SER A 1 100 ? -7.093 24.010 32.327 1.00 59.06 100 SER A N 1
ATOM 806 C CA . SER A 1 100 ? -6.948 22.557 32.154 1.00 59.06 100 SER A CA 1
ATOM 807 C C . SER A 1 100 ? -5.750 21.987 32.930 1.00 59.06 100 SER A C 1
ATOM 809 O O . SER A 1 100 ? -5.885 20.957 33.598 1.00 59.06 100 SER A O 1
ATOM 811 N N . TYR A 1 101 ? -4.618 22.698 32.952 1.00 58.88 101 TYR A N 1
ATOM 812 C CA . TYR A 1 101 ? -3.448 22.325 33.751 1.00 58.88 101 TYR A CA 1
ATOM 813 C C . TYR A 1 101 ? -3.721 22.405 35.264 1.00 58.88 101 TYR A C 1
ATOM 815 O O . TYR A 1 101 ? -3.287 21.540 36.030 1.00 58.88 101 TYR A O 1
ATOM 823 N N . LEU A 1 102 ? -4.484 23.404 35.715 1.00 57.59 102 LEU A N 1
ATOM 824 C CA . LEU A 1 102 ? -4.918 23.540 37.110 1.00 57.59 102 LEU A CA 1
ATOM 825 C C . LEU A 1 102 ? -5.890 22.430 37.535 1.00 57.59 102 LEU A C 1
ATOM 827 O O . LEU A 1 102 ? -5.748 21.892 38.634 1.00 57.59 102 LEU A O 1
ATOM 831 N N . VAL A 1 103 ? -6.834 22.040 36.674 1.00 65.56 103 VAL A N 1
ATOM 832 C CA . VAL A 1 103 ? -7.784 20.941 36.935 1.00 65.56 103 VAL A CA 1
ATOM 833 C C . VAL A 1 103 ? -7.060 19.590 37.018 1.00 65.56 103 VAL A C 1
ATOM 835 O O . VAL A 1 103 ? -7.287 18.821 37.953 1.00 65.56 103 VAL A O 1
ATOM 838 N N . GLN A 1 104 ? -6.117 19.317 36.111 1.00 58.62 104 GLN A N 1
ATOM 839 C CA . GLN A 1 104 ? -5.325 18.077 36.136 1.00 58.62 104 GLN A CA 1
ATOM 840 C C . GLN A 1 104 ? -4.410 17.982 37.371 1.00 58.62 104 GLN A C 1
ATOM 842 O O . GLN A 1 104 ? -4.243 16.903 37.943 1.00 58.62 104 GLN A O 1
ATOM 847 N N . ASN A 1 105 ? -3.861 19.110 37.832 1.00 57.91 105 ASN A N 1
ATOM 848 C CA . ASN A 1 105 ? -2.988 19.160 39.011 1.00 57.91 105 ASN A CA 1
ATOM 849 C C . ASN A 1 105 ? -3.723 19.252 40.358 1.00 57.91 105 ASN A C 1
ATOM 851 O O . ASN A 1 105 ? -3.108 19.055 41.408 1.00 57.91 105 ASN A O 1
ATOM 855 N N . SER A 1 106 ? -5.022 19.553 40.353 1.00 56.06 106 SER A N 1
ATOM 856 C CA . SER A 1 106 ? -5.863 19.515 41.557 1.00 56.06 106 SER A CA 1
ATOM 857 C C . SER A 1 106 ? -6.504 18.139 41.757 1.00 56.06 106 SER A C 1
ATOM 859 O O . SER A 1 106 ? -6.602 17.683 42.896 1.00 56.06 106 SER A O 1
ATOM 861 N N . ALA A 1 107 ? -6.824 17.419 40.675 1.00 51.03 107 ALA A N 1
ATOM 862 C CA . ALA A 1 107 ? -7.303 16.035 40.743 1.00 51.03 107 ALA A CA 1
ATOM 863 C C . ALA A 1 107 ? -6.249 15.054 41.298 1.00 51.03 107 ALA A C 1
ATOM 865 O O . ALA A 1 107 ? -6.595 14.093 41.981 1.00 51.03 107 ALA A O 1
ATOM 866 N N . SER A 1 108 ? -4.957 15.320 41.082 1.00 46.19 108 SER A N 1
ATOM 867 C CA . SER A 1 108 ? -3.844 14.514 41.607 1.00 46.19 108 SER A CA 1
ATOM 868 C C . SER A 1 108 ? -3.491 14.792 43.080 1.00 46.19 108 SER A C 1
ATOM 870 O O . SER A 1 108 ? -2.585 14.158 43.619 1.00 46.19 108 SER A O 1
ATOM 872 N N . ARG A 1 109 ? -4.205 15.709 43.757 1.00 48.25 109 ARG A N 1
ATOM 873 C CA . ARG A 1 109 ? -3.990 16.065 45.177 1.00 48.25 109 ARG A CA 1
ATOM 874 C C . ARG A 1 109 ? -5.158 15.736 46.108 1.00 48.25 109 ARG A C 1
ATOM 876 O O . ARG A 1 109 ? -5.120 16.145 47.266 1.00 48.25 109 ARG A O 1
ATOM 883 N N . LEU A 1 110 ? -6.169 14.993 45.660 1.00 37.78 110 LEU A N 1
ATOM 884 C CA . LEU A 1 110 ? -7.139 14.417 46.592 1.00 37.78 110 LEU A CA 1
ATOM 885 C C . LEU A 1 110 ? -6.556 13.121 47.178 1.00 37.78 110 LEU A C 1
ATOM 887 O O . LEU A 1 110 ? -6.388 12.152 46.436 1.00 37.78 110 LEU A O 1
ATOM 891 N N . PRO A 1 111 ? -6.220 13.067 48.482 1.00 39.12 111 PRO A N 1
ATOM 892 C CA . PRO A 1 111 ? -5.861 11.810 49.112 1.00 39.12 111 PRO A CA 1
ATOM 893 C C . PRO A 1 111 ? -7.075 10.886 49.067 1.00 39.12 111 PRO A C 1
ATOM 895 O O . PRO A 1 111 ? -8.178 11.254 49.476 1.00 39.12 111 PRO A O 1
ATOM 898 N N . PHE A 1 112 ? -6.850 9.674 48.569 1.00 37.31 112 PHE A N 1
ATOM 899 C CA . PHE A 1 112 ? -7.765 8.554 48.699 1.00 37.31 112 PHE A CA 1
ATOM 900 C C . PHE A 1 112 ? -8.008 8.340 50.203 1.00 37.31 112 PHE A C 1
ATOM 902 O O . PHE A 1 112 ? -7.184 7.751 50.899 1.00 37.31 112 PHE A O 1
ATOM 909 N N . CYS A 1 113 ? -9.100 8.888 50.741 1.00 36.44 113 CYS A N 1
ATOM 910 C CA . CYS A 1 113 ? -9.597 8.493 52.052 1.00 36.44 113 CYS A CA 1
ATOM 911 C C . CYS A 1 113 ? -10.127 7.065 51.917 1.00 36.44 113 CYS A C 1
ATOM 913 O O . CYS A 1 113 ? -11.298 6.850 51.617 1.00 36.44 113 CYS A O 1
ATOM 91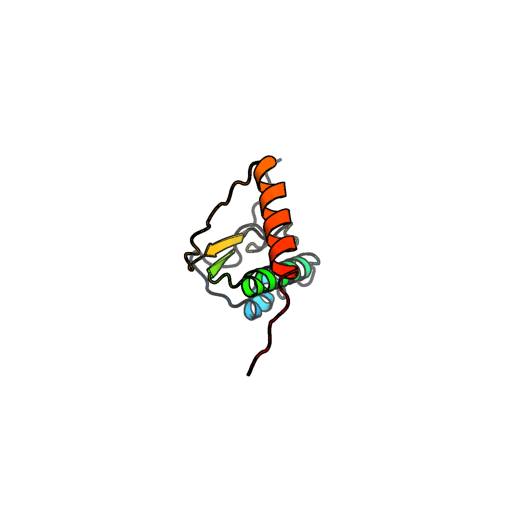5 N N . SER A 1 114 ? -9.250 6.085 52.121 1.00 45.34 114 SER A N 1
ATOM 916 C CA . SER A 1 114 ? -9.663 4.748 52.52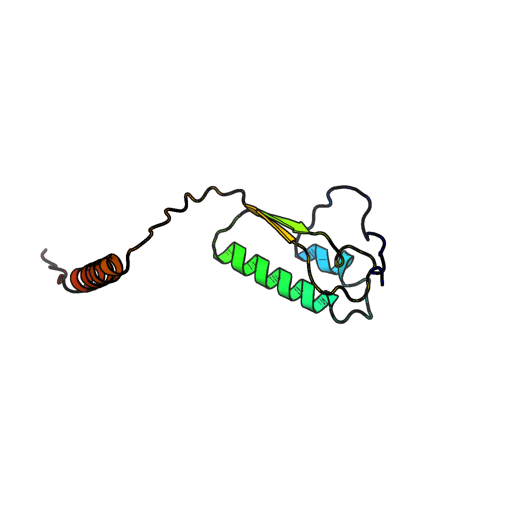1 1.00 45.34 114 SER A CA 1
ATOM 917 C C . SER A 1 114 ? -10.227 4.850 53.936 1.00 45.34 114 SER A C 1
ATOM 919 O O . SER A 1 114 ? -9.472 5.086 54.878 1.00 45.34 114 SER A O 1
ATOM 921 N N . ASN A 1 115 ? -11.538 4.691 54.085 1.00 42.62 115 ASN A N 1
ATOM 922 C CA . ASN A 1 115 ? -12.139 4.350 55.364 1.00 42.62 115 ASN A CA 1
ATOM 923 C C . A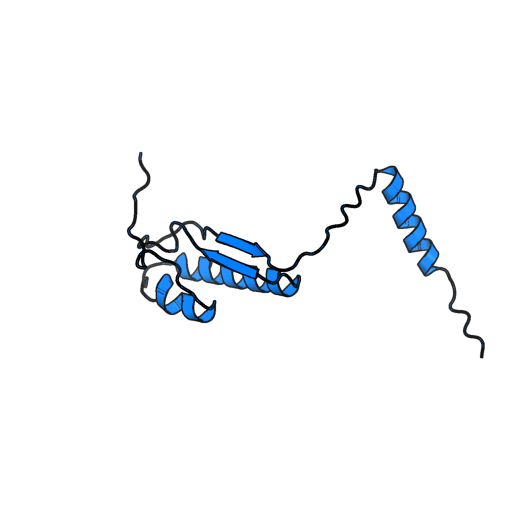SN A 1 115 ? -13.250 3.321 55.143 1.00 42.62 115 ASN A C 1
ATOM 925 O O . ASN A 1 115 ? -14.250 3.627 54.496 1.00 42.62 115 ASN A O 1
ATOM 929 N N . GLN A 1 116 ? -13.014 2.177 55.797 1.00 40.19 116 GLN A N 1
ATOM 930 C CA . GLN A 1 116 ? -13.832 0.975 56.007 1.00 40.19 116 GLN A CA 1
ATOM 931 C C . GLN A 1 116 ? -13.823 -0.076 54.898 1.00 40.19 116 GLN A C 1
ATOM 933 O O . GLN A 1 116 ? -14.412 0.147 53.822 1.00 40.19 116 GLN A O 1
#

Radius of gyration: 23.57 Å; chains: 1; bounding box: 33×42×77 Å

Organism: NCBI:txid1485217